Protein AF-A0A1Q8TPG3-F1 (afdb_monomer_lite)

Sequence (183 aa):
MTVWAWNSP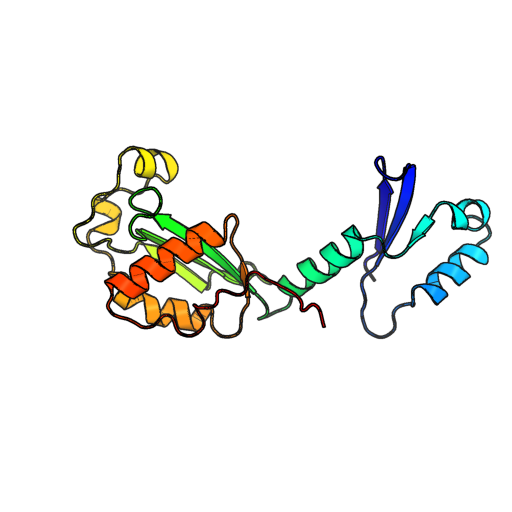YSGCWELDWERVEDLPTEATVRQELADDPEARSYASEITLCPAWGEITREARTLLKPGRAVILDTETTDLYGRTIEIAVIDAATGKKLMDTLVSPGDAEISDRARWVHGITDEMVADKRPFEKILPRLRKVTKGRIVCAYNAEFDRTVVLGDIARAGKKPMHLEPWSPGAAGTA

Foldseek 3Di:
DDKDWDCDPVVNAIEIEDADDPPDDDPVRVLVVLCPDPVRNVRSVRYHYPDPVNVVVNLVVQLLPFPAAKEKDFQALDQLHATQWIWIARNNPRHTQDTFGAASDPRARDPVSCVVPVDHNVNRVPGHHPVVCVVSVCVRCPNYQYDYPPVVRVLSNNVVSCVVSVHDCPVSPPNPNSPPDDD

Radius of gyration: 22.64 Å; chains: 1; bounding box: 50×27×65 Å

Structure (mmCIF, N/CA/C/O backbone):
data_AF-A0A1Q8TPG3-F1
#
_entry.id   AF-A0A1Q8TPG3-F1
#
loop_
_atom_site.group_PDB
_atom_site.id
_atom_site.type_symbol
_atom_site.label_atom_id
_atom_site.label_alt_id
_atom_site.label_comp_id
_atom_site.label_asym_id
_atom_site.label_entity_id
_atom_site.label_seq_id
_atom_site.pdbx_PDB_ins_code
_atom_site.Cartn_x
_atom_site.Cartn_y
_atom_site.Cartn_z
_atom_site.occupancy
_atom_site.B_iso_or_equiv
_atom_site.auth_seq_id
_atom_site.auth_comp_id
_atom_site.auth_asym_id
_atom_site.auth_atom_id
_atom_site.pdbx_PDB_model_num
ATOM 1 N N . MET A 1 1 ? -16.986 -9.142 20.075 1.00 75.88 1 MET A N 1
ATOM 2 C CA . MET A 1 1 ? -16.791 -7.680 20.118 1.00 75.88 1 MET A CA 1
ATOM 3 C C . MET A 1 1 ? -15.361 -7.408 20.535 1.00 75.88 1 MET A C 1
ATOM 5 O O . MET A 1 1 ? -14.967 -7.870 21.598 1.00 75.88 1 MET A O 1
ATOM 9 N N . THR A 1 2 ? -14.582 -6.723 19.700 1.00 83.69 2 THR A N 1
ATOM 10 C CA . THR A 1 2 ? -13.262 -6.236 20.123 1.00 83.69 2 THR A CA 1
ATOM 11 C C . THR A 1 2 ? -13.443 -4.884 20.804 1.00 83.69 2 THR A C 1
ATOM 13 O O . THR A 1 2 ? -14.058 -3.993 20.218 1.00 83.69 2 THR A O 1
ATOM 16 N N . VAL A 1 3 ? -12.923 -4.747 22.022 1.00 88.94 3 VAL A N 1
ATOM 17 C CA . VAL A 1 3 ? -12.882 -3.487 22.776 1.00 88.94 3 VAL A CA 1
ATOM 18 C C . VAL A 1 3 ? -11.429 -3.042 22.862 1.00 88.94 3 VAL A C 1
ATOM 20 O O . VAL A 1 3 ? -10.528 -3.860 23.054 1.00 88.94 3 VAL A O 1
ATOM 23 N N . TRP A 1 4 ? -11.203 -1.750 22.695 1.00 88.44 4 TRP A N 1
ATOM 24 C CA . TRP A 1 4 ? -9.907 -1.106 22.815 1.00 88.44 4 TRP A CA 1
ATOM 25 C C . TRP A 1 4 ? -10.017 -0.099 23.944 1.00 88.44 4 TRP A C 1
ATOM 27 O O . TRP A 1 4 ? -10.840 0.810 23.887 1.00 88.44 4 TRP A O 1
ATOM 37 N N . ALA A 1 5 ? -9.206 -0.283 24.974 1.00 91.31 5 ALA A N 1
ATOM 38 C CA . ALA A 1 5 ? -9.145 0.624 26.101 1.00 91.31 5 ALA A CA 1
ATOM 39 C C . ALA A 1 5 ? -7.686 0.881 26.444 1.00 91.31 5 ALA A C 1
ATOM 41 O O . ALA A 1 5 ? -6.865 -0.040 26.411 1.00 91.31 5 ALA A O 1
ATOM 42 N N . TRP A 1 6 ? -7.366 2.123 26.774 1.00 90.62 6 TRP A N 1
ATOM 43 C CA . TRP A 1 6 ? -6.043 2.477 27.261 1.00 90.62 6 TRP A CA 1
ATOM 44 C C . TRP A 1 6 ? -6.111 3.714 28.153 1.00 90.62 6 TRP A C 1
ATOM 46 O O . TRP A 1 6 ? -7.006 4.548 28.015 1.00 90.62 6 TRP A O 1
ATOM 56 N N . ASN A 1 7 ? -5.172 3.816 29.090 1.00 91.88 7 ASN A N 1
ATOM 57 C CA . ASN A 1 7 ? -4.979 5.030 29.868 1.00 91.88 7 ASN A CA 1
ATOM 58 C C . ASN A 1 7 ? -4.062 5.961 29.070 1.00 91.88 7 ASN A C 1
ATOM 60 O O . ASN A 1 7 ? -2.898 5.635 28.823 1.00 91.88 7 ASN A O 1
ATOM 64 N N . SER A 1 8 ? -4.619 7.076 28.607 1.00 89.25 8 SER A N 1
ATOM 65 C CA . SER A 1 8 ? -3.946 7.984 27.687 1.00 89.25 8 SER A CA 1
ATOM 66 C C . SER A 1 8 ? -3.058 8.960 28.463 1.00 89.25 8 SER A C 1
ATOM 68 O O . SER A 1 8 ? -3.571 9.755 29.255 1.00 89.25 8 SER A O 1
ATOM 70 N N . PRO A 1 9 ? -1.733 8.986 28.220 1.00 88.44 9 PRO A N 1
ATOM 71 C CA . PRO A 1 9 ? -0.852 9.984 28.819 1.00 88.44 9 PRO A CA 1
ATOM 72 C C . PRO A 1 9 ? -1.082 11.387 28.233 1.00 88.44 9 PRO A C 1
ATOM 74 O O . PRO A 1 9 ? -0.537 12.356 28.754 1.00 88.44 9 PRO A O 1
ATOM 77 N N . TYR A 1 10 ? -1.857 11.504 27.145 1.00 86.31 10 TYR A N 1
ATOM 78 C CA . TYR A 1 10 ? -2.146 12.772 26.474 1.00 86.31 10 TYR A CA 1
ATOM 79 C C . TYR A 1 10 ? -3.380 13.466 27.049 1.00 86.31 10 TYR A C 1
ATOM 81 O O . TYR A 1 10 ? -3.343 14.672 27.281 1.00 86.31 10 TYR A O 1
ATOM 89 N N . SER A 1 11 ? -4.466 12.720 27.274 1.00 84.44 11 SER A N 1
ATOM 90 C CA . SER A 1 11 ? -5.695 13.263 27.869 1.00 84.44 11 SER A CA 1
ATOM 91 C C . SER A 1 11 ? -5.727 13.135 29.393 1.00 84.44 11 SER A C 1
ATOM 93 O O . SER A 1 11 ? -6.489 13.846 30.040 1.00 84.44 11 SER A O 1
ATOM 95 N N . GLY A 1 12 ? -4.899 12.259 29.975 1.00 86.94 12 GLY A N 1
ATOM 96 C CA . GLY A 1 12 ? -4.910 11.959 31.409 1.00 86.94 12 GLY A CA 1
ATOM 97 C C . GLY A 1 12 ? -6.103 11.102 31.845 1.00 86.94 12 GLY A C 1
ATOM 98 O O . GLY A 1 12 ? -6.312 10.915 33.041 1.00 86.94 12 GLY A O 1
ATOM 99 N N . CYS A 1 13 ? -6.877 10.581 30.890 1.00 89.12 13 CYS A N 1
ATOM 100 C CA . CYS A 1 13 ? -8.107 9.834 31.119 1.00 89.12 13 CYS A CA 1
ATOM 101 C C . CYS A 1 13 ? -8.020 8.425 30.525 1.00 89.12 13 CYS A C 1
ATOM 103 O O . CYS A 1 13 ? -7.165 8.116 29.686 1.00 89.12 13 CYS A O 1
ATOM 105 N N . TRP A 1 14 ? -8.939 7.558 30.944 1.00 93.19 14 TRP A N 1
ATOM 106 C CA . TRP A 1 14 ? -9.185 6.319 30.218 1.00 93.19 14 TRP A CA 1
ATOM 107 C C . TRP A 1 14 ? -9.911 6.642 28.918 1.00 93.19 14 TRP A C 1
ATOM 109 O O . TRP A 1 14 ? -10.861 7.418 28.898 1.00 93.19 14 TRP A O 1
ATOM 119 N N . GLU A 1 15 ? -9.472 6.045 27.824 1.00 94.81 15 GLU A N 1
ATOM 120 C CA . GLU A 1 15 ? -10.092 6.185 26.513 1.00 94.81 15 GLU A CA 1
ATOM 121 C C . GLU A 1 15 ? -10.534 4.808 26.040 1.00 94.81 15 GLU A C 1
ATOM 123 O O . GLU A 1 15 ? -9.746 3.858 26.070 1.00 94.81 15 GLU A O 1
ATOM 128 N N . LEU A 1 16 ? -11.792 4.699 25.618 1.00 93.88 16 LEU A N 1
ATOM 129 C CA . LEU A 1 16 ? -12.423 3.435 25.273 1.00 93.88 16 LEU A CA 1
ATOM 130 C C . LEU A 1 16 ? -13.193 3.544 23.958 1.00 93.88 16 LEU A C 1
ATOM 132 O O . LEU A 1 16 ? -14.010 4.442 23.746 1.00 93.88 16 LEU A O 1
ATOM 136 N N . ASP A 1 17 ? -12.965 2.574 23.082 1.00 93.31 17 ASP A N 1
ATOM 137 C CA . ASP A 1 17 ? -13.754 2.372 21.877 1.00 93.31 17 ASP A CA 1
ATOM 138 C C . ASP A 1 17 ? -13.928 0.877 21.584 1.00 93.31 17 ASP A C 1
ATOM 140 O O . ASP A 1 17 ? -13.297 0.014 22.191 1.00 93.31 17 ASP A O 1
ATOM 144 N N . TRP A 1 18 ? -14.816 0.550 20.659 1.00 91.06 18 TRP A N 1
ATOM 145 C CA . TRP A 1 18 ? -15.148 -0.816 20.284 1.00 91.06 18 TRP A CA 1
ATOM 146 C C . TRP A 1 18 ? -15.477 -0.915 18.801 1.00 91.06 18 TRP A C 1
ATOM 148 O O . TRP A 1 18 ? -15.660 0.065 18.074 1.00 91.06 18 TRP A O 1
ATOM 158 N N . GLU A 1 19 ? -15.535 -2.140 18.315 1.00 86.56 19 GLU A N 1
ATOM 159 C CA . GLU A 1 19 ? -15.988 -2.408 16.963 1.00 86.56 19 GLU A CA 1
ATOM 160 C C . GLU A 1 19 ? -17.471 -2.027 16.795 1.00 86.56 19 GLU A C 1
ATOM 162 O O . GLU A 1 19 ? -18.277 -2.264 17.687 1.00 86.56 19 GLU A O 1
ATOM 167 N N . ARG A 1 20 ? -17.854 -1.438 15.655 1.00 81.00 20 ARG A N 1
ATOM 168 C CA . ARG A 1 20 ? -19.266 -1.200 15.306 1.00 81.00 20 ARG A CA 1
ATOM 169 C C . ARG A 1 20 ? -19.697 -2.276 14.310 1.00 81.00 20 ARG A C 1
ATOM 171 O O . ARG A 1 20 ? -19.491 -2.120 13.107 1.00 81.00 20 ARG A O 1
ATOM 178 N N . VAL A 1 21 ? -20.229 -3.385 14.814 1.00 78.56 21 VAL A N 1
ATOM 179 C CA . VAL A 1 21 ? -20.979 -4.360 14.006 1.00 78.56 21 VAL A CA 1
ATOM 180 C C . VAL A 1 21 ? -22.447 -4.329 14.413 1.00 78.56 21 VAL A C 1
ATOM 182 O O . VAL A 1 21 ? -22.789 -3.762 15.450 1.00 78.56 21 VAL A O 1
ATOM 185 N N . GLU A 1 22 ? -23.304 -4.872 13.551 1.00 73.88 22 GLU A N 1
ATOM 186 C CA . GLU A 1 22 ? -24.733 -5.037 13.826 1.00 73.88 22 GLU A CA 1
ATOM 187 C C . GLU A 1 22 ? -24.923 -5.704 15.204 1.00 73.88 22 GLU A C 1
ATOM 189 O O . GLU A 1 22 ? -24.121 -6.556 15.593 1.00 73.88 22 GLU A O 1
ATOM 194 N N . ASP A 1 23 ? -25.915 -5.240 15.967 1.00 77.62 23 ASP A N 1
ATOM 195 C CA . ASP A 1 23 ? -26.240 -5.687 17.334 1.00 77.62 23 ASP A CA 1
ATOM 196 C C . ASP A 1 23 ? -25.236 -5.345 18.461 1.00 77.62 23 ASP A C 1
ATOM 198 O O . ASP A 1 23 ? -25.372 -5.847 19.578 1.00 77.62 23 ASP A O 1
ATOM 202 N N . LEU A 1 24 ? -24.251 -4.464 18.229 1.00 81.38 24 LEU A N 1
ATOM 203 C CA . LEU A 1 24 ? -23.374 -3.953 19.298 1.00 81.38 24 LEU A CA 1
ATOM 204 C C . LEU A 1 24 ? -23.886 -2.664 19.960 1.00 81.38 24 LEU A C 1
ATOM 206 O O . LEU A 1 24 ? -24.585 -1.873 19.321 1.00 81.38 24 LEU A O 1
ATOM 210 N N . PRO A 1 25 ? -23.521 -2.425 21.240 1.00 86.06 25 PRO A N 1
ATOM 211 C CA . PRO A 1 25 ? -24.032 -1.299 22.008 1.00 86.06 25 PRO A CA 1
ATOM 212 C C . PRO A 1 25 ? -23.651 0.042 21.377 1.00 86.06 25 PRO A C 1
ATOM 214 O O . PRO A 1 25 ? -22.549 0.238 20.852 1.00 86.06 25 PRO A O 1
ATOM 217 N N . THR A 1 26 ? -24.590 0.983 21.445 1.00 90.88 26 THR A N 1
ATOM 218 C CA . THR A 1 26 ? -24.346 2.381 21.077 1.00 90.88 26 THR A CA 1
ATOM 219 C C . THR A 1 26 ? -23.498 3.067 22.145 1.00 90.88 26 THR A C 1
ATOM 221 O O . THR A 1 26 ? -23.383 2.569 23.263 1.00 90.88 26 THR A O 1
ATOM 224 N N . GLU A 1 27 ? -22.945 4.245 21.848 1.00 92.44 27 GLU A N 1
ATOM 225 C CA . GLU A 1 27 ? -22.255 5.031 22.879 1.00 92.44 27 GLU A CA 1
ATOM 226 C C . GLU A 1 27 ? -23.159 5.326 24.079 1.00 92.44 27 GLU A C 1
ATOM 228 O O . GLU A 1 27 ? -22.724 5.206 25.220 1.00 92.44 27 GLU A O 1
ATOM 233 N N . ALA A 1 28 ? -24.430 5.650 23.831 1.00 92.56 28 ALA A N 1
ATOM 234 C CA . ALA A 1 28 ? -25.403 5.885 24.891 1.00 92.56 28 ALA A CA 1
ATOM 235 C C . ALA A 1 28 ? -25.620 4.631 25.752 1.00 92.56 28 ALA A C 1
ATOM 237 O O . ALA A 1 28 ? -25.694 4.735 26.973 1.00 92.56 28 ALA A O 1
ATOM 238 N N . THR A 1 29 ? -25.664 3.453 25.123 1.00 93.25 29 THR A N 1
ATOM 239 C CA . THR A 1 29 ? -25.778 2.167 25.822 1.00 93.25 29 THR A CA 1
ATOM 240 C C . THR A 1 29 ? -24.562 1.915 26.709 1.00 93.25 29 THR A C 1
ATOM 242 O O . THR A 1 29 ? -24.731 1.697 27.902 1.00 93.25 29 THR A O 1
ATOM 245 N N . VAL A 1 30 ? -23.343 2.034 26.168 1.00 94.00 30 VAL A N 1
ATOM 246 C CA . VAL A 1 30 ? -22.103 1.833 26.945 1.00 94.00 30 VAL A CA 1
ATOM 247 C C . VAL A 1 30 ? -21.999 2.842 28.089 1.00 94.00 30 VAL A C 1
ATOM 249 O O . VAL A 1 30 ? -21.610 2.492 29.200 1.00 94.00 30 VAL A O 1
ATOM 252 N N . ARG A 1 31 ? -22.387 4.099 27.852 1.00 94.94 31 ARG A N 1
ATOM 253 C CA . ARG A 1 31 ? -22.400 5.139 28.887 1.00 94.94 31 ARG A CA 1
ATOM 254 C C . ARG A 1 31 ? -23.358 4.799 30.028 1.00 94.94 31 ARG A C 1
ATOM 256 O O . ARG A 1 31 ? -23.013 5.034 31.182 1.00 94.94 31 ARG A O 1
ATOM 263 N N . GLN A 1 32 ? -24.534 4.261 29.710 1.00 94.81 32 GLN A N 1
ATOM 264 C CA . GLN A 1 32 ? -25.504 3.822 30.711 1.00 94.81 32 GLN A CA 1
ATOM 265 C C . GLN A 1 32 ? -24.977 2.617 31.500 1.00 94.81 32 GLN A C 1
ATOM 267 O O . GLN A 1 32 ? -25.004 2.639 32.725 1.00 94.81 32 GLN A O 1
ATOM 272 N N . GLU A 1 33 ? -24.415 1.618 30.816 1.00 94.62 33 GLU A N 1
ATOM 273 C CA . GLU A 1 33 ? -23.821 0.440 31.461 1.00 94.62 33 GLU A CA 1
ATOM 274 C C . GLU A 1 33 ? -22.690 0.822 32.429 1.00 94.62 33 GLU A C 1
ATOM 276 O O . GLU A 1 33 ? -22.664 0.337 33.557 1.00 94.62 33 GLU A O 1
ATOM 281 N N . LEU A 1 34 ? -21.810 1.758 32.050 1.00 94.81 34 LEU A N 1
ATOM 282 C CA . LEU A 1 34 ? -20.764 2.274 32.943 1.00 94.81 34 LEU A CA 1
ATOM 283 C C . LEU A 1 34 ? -21.328 2.992 34.178 1.00 94.81 34 LEU A C 1
ATOM 285 O O . LEU A 1 34 ? -20.704 2.963 35.236 1.00 94.81 34 LEU A O 1
ATOM 289 N N . ALA A 1 35 ? -22.477 3.660 34.057 1.00 94.19 35 ALA A N 1
ATOM 290 C CA . ALA A 1 35 ? -23.112 4.360 35.172 1.00 94.19 35 ALA A CA 1
ATOM 291 C C . ALA A 1 35 ? -23.826 3.406 36.148 1.00 94.19 35 ALA A C 1
ATOM 293 O O . ALA A 1 35 ? -23.907 3.708 37.348 1.00 94.19 35 ALA A O 1
ATOM 294 N N . ASP A 1 36 ? -24.328 2.283 35.631 1.00 96.12 36 ASP A N 1
ATOM 295 C CA . ASP A 1 36 ? -25.045 1.253 36.388 1.00 96.12 36 ASP A CA 1
ATOM 296 C C . ASP A 1 36 ? -24.100 0.226 37.038 1.00 96.12 36 ASP A C 1
ATOM 298 O O . ASP A 1 36 ? -24.480 -0.427 38.013 1.00 96.12 36 ASP A O 1
ATOM 302 N N . ASP A 1 37 ? -22.863 0.108 36.547 1.00 96.00 37 ASP A N 1
ATOM 303 C CA . ASP A 1 37 ? -21.866 -0.822 37.073 1.00 96.00 37 ASP A CA 1
ATOM 304 C C . ASP A 1 37 ? -21.305 -0.374 38.447 1.00 96.00 37 ASP A C 1
ATOM 306 O O . ASP A 1 37 ? -20.783 0.740 38.580 1.00 96.00 37 ASP A O 1
ATOM 310 N N . PRO A 1 38 ? -21.373 -1.215 39.500 1.00 95.56 38 PRO A N 1
ATOM 311 C CA . PRO A 1 38 ? -20.918 -0.849 40.842 1.00 95.56 38 PRO A CA 1
ATOM 312 C C . PRO A 1 38 ? -19.431 -0.490 40.954 1.00 95.56 38 PRO A C 1
ATOM 314 O O . PRO A 1 38 ? -19.077 0.294 41.836 1.00 95.56 38 PRO A O 1
ATOM 317 N N . GLU A 1 39 ? -18.575 -1.058 40.102 1.00 93.75 39 GLU A N 1
ATOM 318 C CA . GLU A 1 39 ? -17.122 -0.867 40.138 1.00 93.75 39 GLU A CA 1
ATOM 319 C C . GLU A 1 39 ? -16.685 0.279 39.217 1.00 93.75 39 GLU A C 1
ATOM 321 O O . GLU A 1 39 ? -15.820 1.078 39.581 1.00 93.75 39 GLU A O 1
ATOM 326 N N . ALA A 1 40 ? -17.307 0.405 38.043 1.00 91.31 40 ALA A N 1
ATOM 327 C CA . ALA A 1 40 ? -16.941 1.404 37.046 1.00 91.31 40 ALA A CA 1
ATOM 328 C C . ALA A 1 40 ? -17.607 2.769 37.276 1.00 91.31 40 ALA A C 1
ATOM 330 O O . ALA A 1 40 ? -17.043 3.786 36.861 1.00 91.31 40 ALA A O 1
ATOM 331 N N . ARG A 1 41 ? -18.761 2.842 37.964 1.00 94.62 41 ARG A N 1
ATOM 332 C CA . ARG A 1 41 ? -19.543 4.092 38.059 1.00 94.62 41 ARG A CA 1
ATOM 333 C C . ARG A 1 41 ? -18.782 5.280 38.630 1.00 94.62 41 ARG A C 1
ATOM 335 O O . ARG A 1 41 ? -19.030 6.407 38.211 1.00 94.62 41 ARG A O 1
ATOM 342 N N . SER A 1 42 ? -17.870 5.054 39.580 1.00 94.12 42 SER A N 1
ATOM 343 C CA . SER A 1 42 ? -17.063 6.130 40.173 1.00 94.12 42 SER A CA 1
ATOM 344 C C . SER A 1 42 ? -16.062 6.720 39.186 1.00 94.12 42 SER A C 1
ATOM 346 O O . SER A 1 42 ? -15.663 7.866 39.352 1.00 94.12 42 SER A O 1
ATOM 348 N N . TYR A 1 43 ? -15.697 5.956 38.157 1.00 90.69 43 TYR A N 1
ATOM 349 C CA . TYR A 1 43 ? -14.741 6.333 37.120 1.00 90.69 43 TYR A CA 1
ATOM 350 C C . TYR A 1 43 ? -15.422 6.683 35.792 1.00 90.69 43 TYR A C 1
ATOM 352 O O . TYR A 1 43 ? -14.746 7.091 34.854 1.00 90.69 43 TYR A O 1
ATOM 360 N N . ALA A 1 44 ? -16.748 6.554 35.679 1.00 91.19 44 ALA A N 1
ATOM 361 C CA . ALA A 1 44 ? -17.465 6.740 34.417 1.00 91.19 44 ALA A CA 1
ATOM 362 C C . ALA A 1 44 ? -17.240 8.131 33.792 1.00 91.19 44 ALA A C 1
ATOM 364 O O . ALA A 1 44 ? -17.178 8.254 32.571 1.00 91.19 44 ALA A O 1
ATOM 365 N N . SER A 1 45 ? -17.065 9.177 34.610 1.00 87.94 45 SER A N 1
ATOM 366 C CA . SER A 1 45 ? -16.719 10.527 34.136 1.00 87.94 45 SER A CA 1
ATOM 367 C C . SER A 1 45 ? -15.266 10.678 33.676 1.00 87.94 45 SER A C 1
ATOM 369 O O . SER A 1 45 ? -14.955 11.631 32.969 1.00 87.94 45 SER A O 1
ATOM 371 N N . GLU A 1 46 ? -14.382 9.766 34.077 1.00 89.62 46 GLU A N 1
ATOM 372 C CA . GLU A 1 46 ? -12.964 9.723 33.693 1.00 89.62 46 GLU A CA 1
ATOM 373 C C . GLU A 1 46 ? -12.723 8.852 32.446 1.00 89.62 46 GLU A C 1
ATOM 375 O O . GLU A 1 46 ? -11.589 8.755 31.970 1.00 89.62 46 GLU A O 1
ATOM 380 N N . ILE A 1 47 ? -13.773 8.215 31.909 1.00 93.56 47 ILE A N 1
ATOM 381 C CA . ILE A 1 47 ? -13.717 7.388 30.701 1.00 93.56 47 ILE A CA 1
ATOM 382 C C . ILE A 1 47 ? -14.266 8.183 29.512 1.00 93.56 47 ILE A C 1
ATOM 384 O O . ILE A 1 47 ? -15.457 8.485 29.413 1.00 93.56 47 ILE A O 1
ATOM 388 N N . THR A 1 48 ? -13.391 8.476 28.558 1.00 94.25 48 THR A N 1
ATOM 389 C CA . THR A 1 48 ? -13.752 9.041 27.258 1.00 94.25 48 THR A CA 1
ATOM 390 C C . THR A 1 48 ? -14.162 7.918 26.311 1.00 94.25 48 THR A C 1
ATOM 392 O O . THR A 1 48 ? -13.344 7.075 25.945 1.00 94.25 48 THR A O 1
ATOM 395 N N . LEU A 1 49 ? -15.427 7.916 25.893 1.00 94.25 49 LEU A N 1
ATOM 396 C CA . LEU A 1 49 ? -15.946 6.997 24.880 1.00 94.25 49 LEU A CA 1
ATOM 397 C C . LEU A 1 49 ? -15.748 7.571 23.474 1.00 94.25 49 LEU A C 1
ATOM 399 O O . LEU A 1 49 ? -15.810 8.785 23.290 1.00 94.25 49 LEU A O 1
ATOM 403 N N . CYS A 1 50 ? -15.565 6.694 22.486 1.00 91.75 50 CYS A N 1
ATOM 404 C CA . CYS A 1 50 ? -15.488 7.057 21.064 1.00 91.75 50 CYS A CA 1
ATOM 405 C C . CYS A 1 50 ? -14.435 8.142 20.718 1.00 91.75 50 CYS A C 1
ATOM 407 O O . CYS A 1 50 ? -14.745 9.066 19.963 1.00 91.75 50 CYS A O 1
ATOM 409 N N . PRO A 1 51 ? -13.201 8.079 21.250 1.00 92.00 51 PRO A N 1
ATOM 410 C CA . PRO A 1 51 ? -12.164 9.074 20.973 1.00 92.00 51 PRO A CA 1
ATOM 411 C C . PRO A 1 51 ? -11.760 9.096 19.489 1.00 92.00 51 PRO A C 1
ATOM 413 O O . PRO A 1 51 ? -11.960 8.129 18.752 1.00 92.00 51 PRO A O 1
ATOM 416 N N . ALA A 1 52 ? -11.092 10.172 19.059 1.00 88.94 52 ALA A N 1
ATOM 417 C CA . ALA A 1 52 ? -10.662 10.352 17.667 1.00 88.94 52 ALA A CA 1
ATOM 418 C C . ALA A 1 52 ? -9.793 9.192 17.133 1.00 88.94 52 ALA A C 1
ATOM 420 O O . ALA A 1 52 ? -9.959 8.760 15.993 1.00 88.94 52 ALA A O 1
ATOM 421 N N . TRP A 1 53 ? -8.901 8.616 17.954 1.00 88.88 53 TRP A N 1
ATOM 422 C CA . TRP A 1 53 ? -8.116 7.445 17.531 1.00 88.88 53 TRP A CA 1
ATOM 423 C C . TRP A 1 53 ? -8.987 6.212 17.283 1.00 88.88 53 TRP A C 1
ATOM 425 O O . TRP A 1 53 ? -8.622 5.352 16.480 1.00 88.88 53 TRP A O 1
ATOM 435 N N . GLY A 1 54 ? -10.131 6.109 17.956 1.00 89.94 54 GLY A N 1
ATOM 436 C CA . GLY A 1 54 ? -11.069 5.012 17.791 1.00 89.94 54 GLY A CA 1
ATOM 437 C C . GLY A 1 54 ? -11.794 5.084 16.449 1.00 89.94 54 GLY A C 1
ATOM 438 O O . GLY A 1 54 ? -11.942 4.063 15.775 1.00 89.94 54 GLY A O 1
ATOM 439 N N . GLU A 1 55 ? -12.132 6.290 15.985 1.00 86.19 55 GLU A N 1
ATOM 440 C CA . GLU A 1 55 ? -12.613 6.528 14.618 1.00 86.19 55 GLU A CA 1
ATOM 441 C C . GLU A 1 55 ? -11.584 6.114 13.568 1.00 86.19 55 GLU A C 1
ATOM 443 O O . GLU A 1 55 ? -11.876 5.248 12.740 1.00 86.19 55 GLU A O 1
ATOM 448 N N . ILE A 1 56 ? -10.350 6.606 13.693 1.00 88.56 56 ILE A N 1
ATOM 449 C CA . ILE A 1 56 ? -9.234 6.241 12.807 1.00 88.56 56 ILE A CA 1
ATOM 450 C C . ILE A 1 56 ? -9.015 4.722 12.802 1.00 88.56 56 ILE A C 1
ATOM 452 O O . ILE A 1 56 ? -8.807 4.102 11.760 1.00 88.56 56 ILE A O 1
ATOM 456 N N . THR A 1 57 ? -9.105 4.090 13.971 1.00 88.50 57 THR A N 1
ATOM 457 C CA . THR A 1 57 ? -8.955 2.641 14.125 1.00 88.50 57 THR A CA 1
ATOM 458 C C . THR A 1 57 ? -10.049 1.873 13.385 1.00 88.50 57 THR A C 1
ATOM 460 O O . THR A 1 57 ? -9.765 0.851 12.748 1.00 88.50 57 THR A O 1
ATOM 463 N N . ARG A 1 58 ? -11.302 2.338 13.446 1.00 87.56 58 ARG A N 1
ATOM 464 C CA . ARG A 1 58 ? -12.407 1.735 12.692 1.00 87.56 58 ARG A CA 1
ATOM 465 C C . ARG A 1 58 ? -12.197 1.902 11.195 1.00 87.56 58 ARG A C 1
ATOM 467 O O . ARG A 1 58 ? -12.322 0.915 10.470 1.00 87.56 58 ARG A O 1
ATOM 474 N N . GLU A 1 59 ? -11.841 3.097 10.737 1.00 87.00 59 GLU A N 1
ATOM 475 C CA . GLU A 1 59 ? -11.560 3.360 9.324 1.00 87.00 59 GLU A CA 1
ATOM 476 C C . GLU A 1 59 ? -10.422 2.480 8.803 1.00 87.00 59 GLU A C 1
ATOM 478 O O . GLU A 1 59 ? -10.604 1.765 7.814 1.00 87.00 59 GLU A O 1
ATOM 483 N N . ALA A 1 60 ? -9.297 2.422 9.518 1.00 89.44 60 ALA A N 1
ATOM 484 C CA . ALA A 1 60 ? -8.165 1.569 9.171 1.00 89.44 60 ALA A CA 1
ATOM 485 C C . ALA A 1 60 ? -8.573 0.089 9.081 1.00 89.44 60 ALA A C 1
ATOM 487 O O . ALA A 1 60 ? -8.222 -0.605 8.125 1.00 89.44 60 ALA A O 1
ATOM 488 N N . ARG A 1 61 ? -9.401 -0.396 10.015 1.00 89.25 61 ARG A N 1
ATOM 489 C CA . ARG A 1 61 ? -9.947 -1.762 9.961 1.00 89.25 61 ARG A CA 1
ATOM 490 C C . ARG A 1 61 ? -10.828 -2.010 8.739 1.00 89.25 61 ARG A C 1
ATOM 492 O O . ARG A 1 61 ? -10.872 -3.139 8.253 1.00 89.25 61 ARG A O 1
ATOM 499 N N . THR A 1 62 ? -11.506 -0.996 8.195 1.00 90.44 62 THR A N 1
ATOM 500 C CA . THR A 1 62 ? -12.289 -1.177 6.959 1.00 90.44 62 THR A CA 1
ATOM 501 C C . THR A 1 62 ? -11.414 -1.486 5.746 1.00 90.44 62 THR A C 1
ATOM 503 O O . THR A 1 62 ? -11.889 -2.173 4.840 1.00 90.44 62 THR A O 1
ATOM 506 N N . LEU A 1 63 ? -10.148 -1.050 5.736 1.00 92.75 63 LEU A N 1
ATOM 507 C CA . LEU A 1 63 ? -9.188 -1.373 4.674 1.00 92.75 63 LEU A CA 1
ATOM 508 C C . LEU A 1 63 ? -8.832 -2.867 4.668 1.00 92.75 63 LEU A C 1
ATOM 510 O O . LEU A 1 63 ? -8.578 -3.434 3.608 1.00 92.75 63 LEU A O 1
ATOM 514 N N . LEU A 1 64 ? -8.895 -3.516 5.834 1.00 93.25 64 LEU A N 1
ATOM 515 C CA . LEU A 1 64 ? -8.619 -4.944 6.014 1.00 93.25 64 LEU A CA 1
ATOM 516 C C . LEU A 1 64 ? -9.827 -5.845 5.715 1.00 93.25 64 LEU A C 1
ATOM 518 O O . LEU A 1 64 ? -9.734 -7.063 5.841 1.00 93.25 64 LEU A O 1
ATOM 522 N N . LYS A 1 65 ? -10.978 -5.290 5.317 1.00 93.50 65 LYS A N 1
ATOM 523 C CA . LYS A 1 65 ? -12.112 -6.112 4.873 1.00 93.50 65 LYS A CA 1
ATOM 524 C C . LYS A 1 65 ? -11.833 -6.683 3.470 1.00 93.50 65 LYS A C 1
ATOM 526 O O . LYS A 1 65 ? -11.259 -5.982 2.629 1.00 93.50 65 LYS A O 1
ATOM 531 N N . PRO A 1 66 ? -12.274 -7.921 3.167 1.00 95.62 66 PRO A N 1
ATOM 532 C CA . PRO A 1 66 ? -12.021 -8.557 1.876 1.00 95.62 66 PRO A CA 1
ATOM 533 C C . PRO A 1 66 ? -12.397 -7.671 0.683 1.00 95.62 66 PRO A C 1
ATOM 535 O O . PRO A 1 66 ? -13.508 -7.147 0.601 1.00 95.62 66 PRO A O 1
ATOM 538 N N . GLY A 1 67 ? -11.458 -7.504 -0.250 1.00 93.88 67 GLY A N 1
ATOM 539 C CA . GLY A 1 67 ? -11.674 -6.743 -1.480 1.00 93.88 67 GLY A CA 1
ATOM 540 C C . GLY A 1 67 ? -11.744 -5.221 -1.320 1.00 93.88 67 GLY A C 1
ATOM 541 O O . GLY A 1 67 ? -12.037 -4.552 -2.308 1.00 93.88 67 GLY A O 1
ATOM 542 N N . ARG A 1 68 ? -11.476 -4.657 -0.133 1.00 95.38 68 ARG A N 1
ATOM 543 C CA . ARG A 1 68 ? -11.531 -3.200 0.082 1.00 95.38 68 ARG A CA 1
ATOM 544 C C . ARG A 1 68 ? -10.263 -2.472 -0.324 1.00 95.38 68 ARG A C 1
ATOM 546 O O . ARG A 1 68 ? -10.364 -1.433 -0.974 1.00 95.38 68 ARG A O 1
ATOM 553 N N . ALA A 1 69 ? -9.100 -3.006 0.027 1.00 96.94 69 ALA A N 1
ATOM 554 C CA . ALA A 1 69 ? -7.826 -2.359 -0.247 1.00 96.94 69 ALA A CA 1
ATOM 555 C C . ALA A 1 69 ? -6.751 -3.340 -0.727 1.00 96.94 69 ALA A C 1
ATOM 557 O O . ALA A 1 69 ? -6.849 -4.558 -0.553 1.00 96.94 69 ALA A O 1
ATOM 558 N N . VAL A 1 70 ? -5.720 -2.778 -1.345 1.00 97.94 70 VAL A N 1
ATOM 559 C CA . VAL A 1 70 ? -4.441 -3.430 -1.634 1.00 97.94 70 VAL A CA 1
ATOM 560 C C . VAL A 1 70 ? -3.317 -2.560 -1.111 1.00 97.94 70 VAL A C 1
ATOM 562 O O . VAL A 1 70 ? -3.456 -1.340 -1.073 1.00 97.94 70 VAL A O 1
ATOM 565 N N . ILE A 1 71 ? -2.206 -3.185 -0.745 1.00 97.88 71 ILE A N 1
ATOM 566 C CA . ILE A 1 71 ? -0.967 -2.474 -0.434 1.00 97.88 71 ILE A CA 1
ATOM 567 C C . ILE A 1 71 ? -0.068 -2.576 -1.663 1.00 97.88 71 ILE A C 1
ATOM 569 O O . ILE A 1 71 ? 0.082 -3.672 -2.208 1.00 97.88 71 ILE A O 1
ATOM 573 N N . LEU A 1 72 ? 0.452 -1.439 -2.116 1.00 98.19 72 LEU A N 1
ATOM 574 C CA . LEU A 1 72 ? 1.337 -1.299 -3.264 1.00 98.19 72 LEU A CA 1
ATOM 575 C C . LEU A 1 72 ? 2.667 -0.713 -2.808 1.00 98.19 72 LEU A C 1
ATOM 577 O O . LEU A 1 72 ? 2.688 0.159 -1.943 1.00 98.19 72 LEU A O 1
ATOM 581 N N . ASP A 1 73 ? 3.737 -1.194 -3.416 1.00 98.38 73 ASP A N 1
ATOM 582 C CA . ASP A 1 73 ? 5.091 -0.698 -3.214 1.00 98.38 73 ASP A CA 1
ATOM 583 C C . ASP A 1 73 ? 5.855 -0.740 -4.547 1.00 98.38 73 ASP A C 1
ATOM 585 O O . ASP A 1 73 ? 5.562 -1.592 -5.406 1.00 98.38 73 ASP A O 1
ATOM 589 N N . THR A 1 74 ? 6.777 0.204 -4.737 1.00 98.50 74 THR A N 1
ATOM 590 C CA . THR A 1 74 ? 7.620 0.313 -5.930 1.00 98.50 74 THR A CA 1
ATOM 591 C C . THR A 1 74 ? 9.087 0.491 -5.576 1.00 98.50 74 THR A C 1
ATOM 593 O O . THR A 1 74 ? 9.434 1.283 -4.707 1.00 98.50 74 THR A O 1
ATOM 596 N N . GLU A 1 75 ? 9.949 -0.153 -6.362 1.00 98.56 75 GLU A N 1
ATOM 597 C CA . GLU A 1 75 ? 11.367 0.197 -6.434 1.00 98.56 75 GLU A CA 1
ATOM 598 C C . GLU A 1 75 ? 11.651 0.882 -7.764 1.00 98.56 75 GLU A C 1
ATOM 600 O O . GLU A 1 75 ? 11.045 0.557 -8.795 1.00 98.56 75 GLU A O 1
ATOM 605 N N . THR A 1 76 ? 12.573 1.840 -7.759 1.00 98.69 76 THR A N 1
ATOM 606 C CA . THR A 1 76 ? 12.778 2.755 -8.890 1.00 98.69 76 THR A CA 1
ATOM 607 C C . THR A 1 76 ? 14.242 2.951 -9.241 1.00 98.69 76 THR A C 1
ATOM 609 O O . THR A 1 76 ? 15.093 2.933 -8.362 1.00 98.69 76 THR A O 1
ATOM 612 N N . THR A 1 77 ? 14.533 3.245 -10.512 1.00 98.62 77 THR A N 1
ATOM 613 C CA . THR A 1 77 ? 15.903 3.516 -10.990 1.00 98.62 77 THR A CA 1
ATOM 614 C C . THR A 1 77 ? 16.606 4.670 -10.261 1.00 98.62 77 THR A C 1
ATOM 616 O O . THR A 1 77 ? 17.827 4.695 -10.197 1.00 98.62 77 THR A O 1
ATOM 619 N N . ASP A 1 78 ? 15.855 5.648 -9.752 1.00 97.50 78 ASP A N 1
ATOM 620 C CA . ASP A 1 78 ? 16.329 6.766 -8.925 1.00 97.50 78 ASP A CA 1
ATOM 621 C C . ASP A 1 78 ? 15.127 7.389 -8.192 1.00 97.50 78 ASP A C 1
ATOM 623 O O . ASP A 1 78 ? 13.991 6.967 -8.419 1.00 97.50 78 ASP A O 1
ATOM 627 N N . LEU A 1 79 ? 15.323 8.418 -7.363 1.00 94.94 79 LEU A N 1
ATOM 628 C CA . LEU A 1 79 ? 14.215 9.154 -6.747 1.00 94.94 79 LEU A CA 1
ATOM 629 C C . LEU A 1 79 ? 13.276 9.731 -7.832 1.00 94.94 79 LEU A C 1
ATOM 631 O O . LEU A 1 79 ? 13.650 10.645 -8.563 1.00 94.94 79 LEU A O 1
ATOM 635 N N . TYR A 1 80 ? 12.049 9.202 -7.922 1.00 94.06 80 TYR A N 1
ATOM 636 C CA . TYR A 1 80 ? 11.070 9.482 -8.991 1.00 94.06 80 TYR A CA 1
ATOM 637 C C . TYR A 1 80 ? 11.486 9.013 -10.403 1.00 94.06 80 TYR A C 1
ATOM 639 O O . TYR A 1 80 ? 11.009 9.543 -11.412 1.00 94.06 80 TYR A O 1
ATOM 647 N N . GLY A 1 81 ? 12.363 8.007 -10.479 1.00 96.94 81 GLY A N 1
ATOM 648 C CA . GLY A 1 81 ? 12.797 7.351 -11.711 1.00 96.94 81 GLY A CA 1
ATOM 649 C C . GLY A 1 81 ? 11.725 6.459 -12.356 1.00 96.94 81 GLY A C 1
ATOM 650 O O . GLY A 1 81 ? 10.518 6.690 -12.234 1.00 96.94 81 GLY A O 1
ATOM 651 N N . ARG A 1 82 ? 12.162 5.439 -13.103 1.00 98.31 82 ARG A N 1
ATOM 652 C CA . ARG A 1 82 ? 11.264 4.421 -13.680 1.00 98.31 82 ARG A CA 1
ATOM 653 C C . ARG A 1 82 ? 11.099 3.265 -12.702 1.00 98.31 82 ARG A C 1
ATOM 655 O O . ARG A 1 82 ? 12.068 2.894 -12.043 1.00 98.31 82 ARG A O 1
ATOM 662 N N . THR A 1 83 ? 9.904 2.686 -12.637 1.00 98.62 83 THR A N 1
ATOM 663 C CA . THR A 1 83 ? 9.634 1.483 -11.840 1.00 98.62 83 THR A CA 1
ATOM 664 C C . THR A 1 83 ? 10.483 0.318 -12.348 1.00 98.62 83 THR A C 1
ATOM 666 O O . THR A 1 83 ? 10.424 -0.017 -13.534 1.00 98.62 83 THR A O 1
ATOM 669 N N . ILE A 1 84 ? 11.220 -0.321 -11.444 1.00 98.75 84 ILE A N 1
ATOM 670 C CA . ILE A 1 84 ? 12.009 -1.540 -11.684 1.00 98.75 84 ILE A CA 1
ATOM 671 C C . ILE A 1 84 ? 11.487 -2.746 -10.902 1.00 98.75 84 ILE A C 1
ATOM 673 O O . ILE A 1 84 ? 11.761 -3.883 -11.280 1.00 98.75 84 ILE A O 1
ATOM 677 N N . GLU A 1 85 ? 10.675 -2.519 -9.874 1.00 98.75 85 GLU A N 1
ATOM 678 C CA . GLU A 1 85 ? 9.891 -3.542 -9.188 1.00 98.75 85 GLU A CA 1
ATOM 679 C C . GLU A 1 85 ? 8.536 -2.966 -8.799 1.00 98.75 85 GLU A C 1
ATOM 681 O O . GLU A 1 85 ? 8.423 -1.788 -8.463 1.00 98.75 85 GLU A O 1
ATOM 686 N N . ILE A 1 86 ? 7.498 -3.798 -8.852 1.00 98.62 86 ILE A N 1
ATOM 687 C CA . ILE A 1 86 ? 6.196 -3.447 -8.297 1.00 98.62 86 ILE A CA 1
ATOM 688 C C . ILE A 1 86 ? 5.570 -4.644 -7.587 1.00 98.62 86 ILE A C 1
ATOM 690 O O . ILE A 1 86 ? 5.351 -5.712 -8.181 1.00 98.62 86 ILE A O 1
ATOM 694 N N . ALA A 1 87 ? 5.219 -4.432 -6.324 1.00 98.62 87 ALA A N 1
ATOM 695 C CA . ALA A 1 87 ? 4.533 -5.400 -5.489 1.00 98.62 87 ALA A CA 1
ATOM 696 C C . ALA A 1 87 ? 3.120 -4.908 -5.165 1.00 98.62 87 ALA A C 1
ATOM 698 O O . ALA A 1 87 ? 2.882 -3.732 -4.910 1.00 98.62 87 ALA A O 1
ATOM 699 N N . VAL A 1 88 ? 2.153 -5.825 -5.198 1.00 98.69 88 VAL A N 1
ATOM 700 C CA . VAL A 1 88 ? 0.773 -5.580 -4.777 1.00 98.69 88 VAL A CA 1
ATOM 701 C C . VAL A 1 88 ? 0.279 -6.775 -3.977 1.00 98.69 88 VAL A C 1
ATOM 703 O O . VAL A 1 88 ? 0.223 -7.899 -4.496 1.00 98.69 88 VAL A O 1
ATOM 706 N N . ILE A 1 89 ? -0.153 -6.531 -2.745 1.00 98.62 89 ILE A N 1
ATOM 707 C CA . ILE A 1 89 ? -0.770 -7.540 -1.87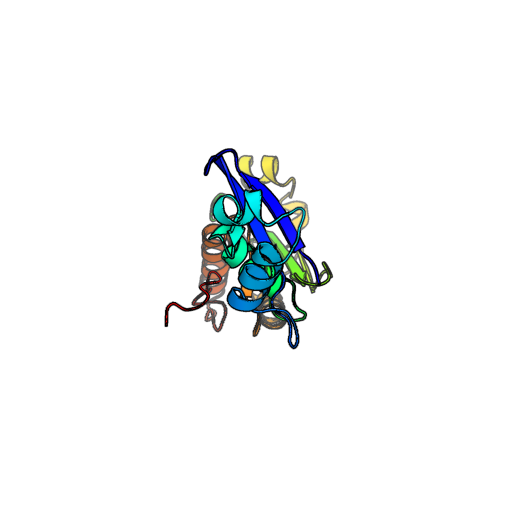9 1.00 98.62 89 ILE A CA 1
ATOM 708 C C . ILE A 1 89 ? -2.214 -7.168 -1.543 1.00 98.62 89 ILE A C 1
ATOM 710 O O . ILE A 1 89 ? -2.580 -5.996 -1.474 1.00 98.62 89 ILE A O 1
ATOM 714 N N . ASP A 1 90 ? -3.051 -8.178 -1.342 1.00 98.19 90 ASP A N 1
ATOM 715 C CA . ASP A 1 90 ? -4.391 -8.004 -0.789 1.00 98.19 90 ASP A CA 1
ATOM 716 C C . ASP A 1 90 ? -4.285 -7.593 0.686 1.00 98.19 90 ASP A C 1
ATOM 718 O O . ASP A 1 90 ? -3.665 -8.304 1.477 1.00 98.19 90 ASP A O 1
ATOM 722 N N . ALA A 1 91 ? -4.876 -6.454 1.059 1.00 97.25 91 ALA A N 1
ATOM 723 C CA . ALA A 1 91 ? -4.706 -5.896 2.403 1.00 97.25 91 ALA A CA 1
ATOM 724 C C . ALA A 1 91 ? -5.349 -6.764 3.498 1.00 97.25 91 ALA A C 1
ATOM 726 O O . ALA A 1 91 ? -4.860 -6.797 4.621 1.00 97.25 91 ALA A O 1
ATOM 727 N N . ALA A 1 92 ? -6.426 -7.486 3.175 1.00 96.94 92 ALA A N 1
ATOM 728 C CA . ALA A 1 92 ? -7.148 -8.316 4.136 1.00 96.94 92 ALA A CA 1
ATOM 729 C C . ALA A 1 92 ? -6.407 -9.622 4.455 1.00 96.94 92 ALA A C 1
ATOM 731 O O . ALA A 1 92 ? -6.422 -10.097 5.587 1.00 96.94 92 ALA A O 1
ATOM 732 N N . THR A 1 93 ? -5.793 -10.228 3.438 1.00 97.62 93 THR A N 1
ATOM 733 C CA . THR A 1 93 ? -5.236 -11.588 3.525 1.00 97.62 93 THR A CA 1
ATOM 734 C C . THR A 1 93 ? -3.713 -11.639 3.486 1.00 97.62 93 THR A C 1
ATOM 736 O O . THR A 1 93 ? -3.139 -12.698 3.729 1.00 97.62 93 THR A O 1
ATOM 739 N N . GLY A 1 94 ? -3.045 -10.546 3.107 1.00 96.94 94 GLY A N 1
ATOM 740 C CA . GLY A 1 94 ? -1.609 -10.528 2.817 1.00 96.94 94 GLY A CA 1
ATOM 741 C C . GLY A 1 94 ? -1.230 -11.306 1.551 1.00 96.94 94 GLY A C 1
ATOM 742 O O . GLY A 1 94 ? -0.049 -11.481 1.249 1.00 96.94 94 GLY A O 1
ATOM 743 N N . LYS A 1 95 ? -2.211 -11.803 0.783 1.00 98.19 95 LYS A N 1
ATOM 744 C CA . LYS A 1 95 ? -1.944 -12.602 -0.411 1.00 98.19 95 LYS A CA 1
ATOM 745 C C . LYS A 1 95 ? -1.293 -11.746 -1.490 1.00 98.19 95 LYS A C 1
ATOM 747 O O . LYS A 1 95 ? -1.830 -10.721 -1.902 1.00 98.19 95 LYS A O 1
ATOM 752 N N . LYS A 1 96 ? -0.202 -12.260 -2.050 1.00 98.38 96 LYS A N 1
ATOM 753 C CA . LYS A 1 96 ? 0.479 -11.666 -3.198 1.00 98.38 96 LYS A CA 1
ATOM 754 C C . LYS A 1 96 ? -0.398 -11.682 -4.456 1.00 98.38 96 LYS A C 1
ATOM 756 O O . LYS A 1 96 ? -0.753 -12.749 -4.962 1.00 98.38 96 LYS A O 1
ATOM 761 N N . LEU A 1 97 ? -0.747 -10.504 -4.970 1.00 98.56 97 LEU A N 1
ATOM 762 C CA . LEU A 1 97 ? -1.526 -10.328 -6.205 1.00 98.56 97 LEU A CA 1
ATOM 763 C C . LEU A 1 97 ? -0.619 -10.026 -7.403 1.00 98.56 97 LEU A C 1
ATOM 765 O O . LEU A 1 97 ? -0.898 -10.444 -8.537 1.00 98.56 97 LEU A O 1
ATOM 769 N N . MET A 1 98 ? 0.478 -9.320 -7.154 1.00 98.50 98 MET A N 1
ATOM 770 C CA . MET A 1 98 ? 1.516 -8.973 -8.114 1.00 98.50 98 MET A CA 1
ATOM 771 C C . MET A 1 98 ? 2.833 -8.782 -7.369 1.00 98.50 98 MET A C 1
ATOM 773 O O . MET A 1 98 ? 2.828 -8.308 -6.244 1.00 98.50 98 MET A O 1
ATOM 777 N N . ASP A 1 99 ? 3.920 -9.213 -7.985 1.00 98.50 99 ASP A N 1
ATOM 778 C CA . ASP A 1 99 ? 5.294 -9.079 -7.503 1.00 98.50 99 ASP A CA 1
ATOM 779 C C . ASP A 1 99 ? 6.153 -9.457 -8.699 1.00 98.50 99 ASP A C 1
ATOM 781 O O . ASP A 1 99 ? 6.061 -10.580 -9.214 1.00 98.50 99 ASP A O 1
ATOM 785 N N . THR A 1 100 ? 6.786 -8.450 -9.281 1.00 98.56 100 THR A N 1
ATOM 786 C CA . THR A 1 100 ? 7.541 -8.605 -10.515 1.00 98.56 100 THR A CA 1
ATOM 787 C C . THR A 1 100 ? 8.544 -7.484 -10.650 1.00 98.56 100 THR A C 1
ATOM 789 O O . THR A 1 100 ? 8.216 -6.312 -10.473 1.00 98.56 100 THR A O 1
ATOM 792 N N . LEU A 1 101 ? 9.725 -7.862 -11.121 1.00 98.81 101 LEU A N 1
ATOM 793 C CA . LEU A 1 101 ? 10.654 -6.928 -11.723 1.00 98.81 101 LEU A CA 1
ATOM 794 C C . LEU A 1 101 ? 10.094 -6.399 -13.050 1.00 98.81 101 LEU A C 1
ATOM 796 O O . LEU A 1 101 ? 9.330 -7.085 -13.750 1.00 98.81 101 LEU A O 1
ATOM 800 N N . VAL A 1 102 ? 10.494 -5.182 -13.389 1.00 98.69 102 VAL A N 1
ATOM 801 C CA . VAL A 1 102 ? 10.072 -4.422 -14.563 1.00 98.69 102 VAL A CA 1
ATOM 802 C C . VAL A 1 102 ? 11.324 -3.913 -15.260 1.00 98.69 102 VAL A C 1
ATOM 804 O O . VAL A 1 102 ? 12.215 -3.370 -14.620 1.00 98.69 102 VAL A O 1
ATOM 807 N N . SER A 1 103 ? 11.403 -4.094 -16.578 1.00 98.44 103 SER A N 1
ATOM 808 C CA . SER A 1 103 ? 12.501 -3.503 -17.342 1.00 98.44 103 SER A CA 1
ATOM 809 C C . SER A 1 103 ? 12.279 -1.992 -17.447 1.00 98.44 103 SER A C 1
ATOM 811 O O . SER A 1 103 ? 11.232 -1.578 -17.966 1.00 98.44 103 SER A O 1
ATOM 813 N N . PRO A 1 104 ? 13.243 -1.161 -17.012 1.00 97.75 104 PRO A N 1
ATOM 814 C CA . PRO A 1 104 ? 13.159 0.284 -17.161 1.00 97.75 104 PRO A CA 1
ATOM 815 C C . PRO A 1 104 ? 13.511 0.739 -18.587 1.00 97.75 104 PRO A C 1
ATOM 817 O O . PRO A 1 104 ? 13.520 1.939 -18.853 1.00 97.75 104 PRO A O 1
ATOM 820 N N . GLY A 1 105 ? 13.775 -0.182 -19.522 1.00 95.69 105 GLY A N 1
ATOM 821 C CA . GLY A 1 105 ? 14.228 0.130 -20.873 1.00 95.69 105 GLY A CA 1
ATOM 822 C C . GLY A 1 105 ? 15.680 0.601 -20.874 1.00 95.69 105 GLY A C 1
ATOM 823 O O . GLY A 1 105 ? 16.571 -0.146 -20.496 1.00 95.69 105 GLY A O 1
ATOM 824 N N . ASP A 1 106 ? 15.900 1.833 -21.319 1.00 94.44 106 ASP A N 1
ATOM 825 C CA . ASP A 1 106 ? 17.207 2.485 -21.445 1.00 94.44 106 ASP A CA 1
ATOM 826 C C . ASP A 1 106 ? 17.665 3.243 -20.186 1.00 94.44 106 ASP A C 1
ATOM 828 O O . ASP A 1 106 ? 18.749 3.816 -20.188 1.00 94.44 106 ASP A O 1
ATOM 832 N N . ALA A 1 107 ? 16.850 3.295 -19.127 1.00 96.94 107 ALA A N 1
ATOM 833 C CA . ALA A 1 107 ? 17.228 3.978 -17.892 1.00 96.94 107 ALA A CA 1
ATOM 834 C C . ALA A 1 107 ? 18.056 3.065 -16.978 1.00 96.94 107 ALA A C 1
ATOM 836 O O . ALA A 1 107 ? 17.630 1.956 -16.665 1.00 96.94 107 ALA A O 1
ATOM 837 N N . GLU A 1 108 ? 19.198 3.574 -16.520 1.00 96.75 108 GLU A N 1
ATOM 838 C CA . GLU A 1 108 ? 20.103 2.890 -15.592 1.00 96.75 108 GLU A CA 1
ATOM 839 C C . GLU A 1 108 ? 19.680 3.102 -14.133 1.00 96.75 108 GLU A C 1
ATOM 841 O O . GLU A 1 108 ? 19.159 4.163 -13.766 1.00 96.75 108 GLU A O 1
ATOM 846 N N . ILE A 1 109 ? 19.922 2.098 -13.289 1.00 98.56 109 ILE A N 1
ATOM 847 C CA . ILE A 1 109 ? 19.693 2.183 -11.843 1.00 98.56 109 ILE A CA 1
ATOM 848 C C . ILE A 1 109 ? 20.857 2.937 -11.185 1.00 98.56 109 ILE A C 1
ATOM 850 O O . ILE A 1 109 ? 22.007 2.491 -11.232 1.00 98.56 109 ILE A O 1
ATOM 854 N N . SER A 1 110 ? 20.555 4.051 -10.514 1.00 98.56 110 SER A N 1
ATOM 855 C CA . SER A 1 110 ? 21.550 4.856 -9.804 1.00 98.56 110 SER A CA 1
ATOM 856 C C . SER A 1 110 ? 22.204 4.066 -8.665 1.00 98.56 110 SER A C 1
ATOM 858 O O . SER A 1 110 ? 21.569 3.226 -8.024 1.00 98.56 110 SER A O 1
ATOM 860 N N . ASP A 1 111 ? 23.470 4.362 -8.357 1.00 98.25 111 ASP A N 1
ATOM 861 C CA . ASP A 1 111 ? 24.187 3.703 -7.253 1.00 98.25 111 ASP A CA 1
ATOM 862 C C . ASP A 1 111 ? 23.457 3.858 -5.915 1.00 98.25 111 ASP A C 1
ATOM 864 O O . ASP A 1 111 ? 23.436 2.940 -5.095 1.00 98.25 111 ASP A O 1
ATOM 868 N N . ARG A 1 112 ? 22.817 5.014 -5.703 1.00 97.94 112 ARG A N 1
ATOM 869 C CA . ARG A 1 112 ? 22.042 5.282 -4.492 1.00 97.94 112 ARG A CA 1
ATOM 870 C C . ARG A 1 112 ? 20.795 4.408 -4.427 1.00 97.94 112 ARG A C 1
ATOM 872 O O . ARG A 1 112 ? 20.540 3.844 -3.370 1.00 97.94 112 ARG A O 1
ATOM 879 N N . ALA A 1 113 ? 20.038 4.301 -5.517 1.00 97.94 113 ALA A N 1
ATOM 880 C CA . ALA A 1 113 ? 18.862 3.438 -5.567 1.00 97.94 113 ALA A CA 1
ATOM 881 C C . ALA A 1 113 ? 19.270 1.974 -5.345 1.00 97.94 113 ALA A C 1
ATOM 883 O O . ALA A 1 113 ? 18.797 1.332 -4.407 1.00 97.94 113 ALA A O 1
ATOM 884 N N . ARG A 1 114 ? 20.281 1.501 -6.085 1.00 98.19 114 ARG A N 1
ATOM 885 C CA . ARG A 1 114 ? 20.850 0.154 -5.933 1.00 98.19 114 ARG A CA 1
ATOM 886 C C . ARG A 1 114 ? 21.303 -0.137 -4.506 1.00 98.19 114 ARG A C 1
ATOM 888 O O . ARG A 1 114 ? 21.098 -1.245 -4.028 1.00 98.19 114 ARG A O 1
ATOM 895 N N . TRP A 1 115 ? 21.900 0.834 -3.818 1.00 98.06 115 TRP A N 1
ATOM 896 C CA . TRP A 1 115 ? 22.297 0.678 -2.418 1.00 98.06 115 TRP A CA 1
ATOM 897 C C . TRP A 1 115 ? 21.099 0.509 -1.471 1.00 98.06 115 TRP A C 1
ATOM 899 O O . TRP A 1 115 ? 21.211 -0.215 -0.486 1.00 98.06 115 TRP A O 1
ATOM 909 N N . VAL A 1 116 ? 19.960 1.146 -1.767 1.00 97.31 116 VAL A N 1
ATOM 910 C CA . VAL A 1 116 ? 18.732 1.050 -0.962 1.00 97.31 116 VAL A CA 1
ATOM 911 C C . VAL A 1 116 ? 18.034 -0.297 -1.158 1.00 97.31 116 VAL A C 1
ATOM 913 O O . VAL A 1 116 ? 17.755 -0.973 -0.171 1.00 97.31 116 VAL A O 1
ATOM 916 N N . HIS A 1 117 ? 17.765 -0.689 -2.405 1.00 97.44 117 HIS A N 1
ATOM 917 C CA . HIS A 1 117 ? 16.889 -1.832 -2.707 1.00 97.44 117 HIS A CA 1
ATOM 918 C C . HIS A 1 117 ? 17.630 -3.082 -3.219 1.00 97.44 117 HIS A C 1
ATOM 920 O O . HIS A 1 117 ? 17.063 -4.169 -3.273 1.00 97.44 117 HIS A O 1
ATOM 926 N N . GLY A 1 118 ? 18.906 -2.969 -3.605 1.00 98.38 118 GLY A N 1
ATOM 927 C CA . GLY A 1 118 ? 19.749 -4.107 -4.003 1.00 98.38 118 GLY A CA 1
ATOM 928 C C . GLY A 1 118 ? 19.487 -4.691 -5.399 1.00 98.38 118 GLY A C 1
ATOM 929 O O . GLY A 1 118 ? 20.033 -5.740 -5.728 1.00 98.38 118 GLY A O 1
ATOM 930 N N . ILE A 1 119 ? 18.679 -4.031 -6.231 1.00 98.56 119 ILE A N 1
ATOM 931 C CA . ILE A 1 119 ? 18.319 -4.500 -7.583 1.00 98.56 119 ILE A CA 1
ATOM 932 C C . ILE A 1 119 ? 19.332 -3.955 -8.581 1.00 98.56 119 ILE A C 1
ATOM 934 O O . ILE A 1 119 ? 19.598 -2.754 -8.597 1.00 98.56 119 ILE A O 1
ATOM 938 N N . THR A 1 120 ? 19.882 -4.830 -9.421 1.00 98.31 120 THR A N 1
ATOM 939 C CA . THR A 1 120 ? 20.869 -4.460 -10.442 1.00 98.31 120 THR A CA 1
ATOM 940 C C . THR A 1 120 ? 20.250 -4.366 -11.835 1.00 98.31 120 THR A C 1
ATOM 942 O O . THR A 1 120 ? 19.189 -4.940 -12.091 1.00 98.31 120 THR A O 1
ATOM 945 N N . ASP A 1 121 ? 20.918 -3.672 -12.762 1.00 98.38 121 ASP A N 1
ATOM 946 C CA . ASP A 1 121 ? 20.462 -3.565 -14.156 1.00 98.38 121 ASP A CA 1
ATOM 947 C C . ASP A 1 121 ? 20.339 -4.949 -14.807 1.00 98.38 121 ASP A C 1
ATOM 949 O O . ASP A 1 121 ? 19.388 -5.218 -15.541 1.00 98.38 121 ASP A O 1
ATOM 953 N N . GLU A 1 122 ? 21.240 -5.878 -14.472 1.00 98.12 122 GLU A N 1
ATOM 954 C CA . GLU A 1 122 ? 21.210 -7.252 -14.979 1.00 98.12 122 GLU A CA 1
ATOM 955 C C . GLU A 1 122 ? 19.956 -8.011 -14.527 1.00 98.12 122 GLU A C 1
ATOM 957 O O . GLU A 1 122 ? 19.429 -8.826 -15.284 1.00 98.12 122 GLU A O 1
ATOM 962 N N . MET A 1 123 ? 19.446 -7.739 -13.319 1.00 98.50 123 MET A N 1
ATOM 963 C CA . MET A 1 123 ? 18.226 -8.377 -12.809 1.00 98.50 123 MET A CA 1
ATOM 964 C C . MET A 1 123 ? 16.978 -7.958 -13.598 1.00 98.50 123 MET A C 1
ATOM 966 O O . MET A 1 123 ? 16.011 -8.727 -13.661 1.00 98.50 123 MET A O 1
ATOM 970 N N . VAL A 1 124 ? 16.991 -6.759 -14.191 1.00 98.44 124 VAL A N 1
ATOM 971 C CA . VAL A 1 124 ? 15.830 -6.148 -14.861 1.00 98.44 124 VAL A CA 1
ATOM 972 C C . VAL A 1 124 ? 15.937 -6.108 -16.388 1.00 98.44 124 VAL A C 1
ATOM 974 O O . VAL A 1 124 ? 14.926 -5.893 -17.059 1.00 98.44 124 VAL A O 1
ATOM 977 N N . ALA A 1 125 ? 17.121 -6.362 -16.951 1.00 97.25 125 ALA A N 1
ATOM 978 C CA . ALA A 1 125 ? 17.404 -6.233 -18.382 1.00 97.25 125 ALA A CA 1
ATOM 979 C C . ALA A 1 125 ? 16.487 -7.081 -19.285 1.00 97.25 125 ALA A C 1
ATOM 981 O O . ALA A 1 125 ? 16.046 -6.616 -20.335 1.00 97.25 125 ALA A O 1
ATOM 982 N N . ASP A 1 126 ? 16.160 -8.309 -18.875 1.00 97.00 126 ASP A N 1
ATOM 983 C CA . ASP A 1 126 ? 15.322 -9.257 -19.629 1.00 97.00 126 ASP A CA 1
ATOM 984 C C . ASP A 1 126 ? 13.836 -9.226 -19.215 1.00 97.00 126 ASP A C 1
ATOM 986 O O . ASP A 1 126 ? 13.024 -10.035 -19.682 1.00 97.00 126 ASP A O 1
ATOM 990 N N . LYS A 1 127 ? 13.461 -8.320 -18.305 1.00 98.56 127 LYS A N 1
ATOM 991 C CA . LYS A 1 127 ? 12.118 -8.276 -17.723 1.00 98.56 127 LYS A CA 1
ATOM 992 C C . LYS A 1 127 ? 11.131 -7.554 -18.631 1.00 98.56 127 LYS A C 1
ATOM 994 O O . LYS A 1 127 ? 11.465 -6.891 -19.609 1.00 98.56 127 LYS A O 1
ATOM 999 N N . ARG A 1 128 ? 9.844 -7.711 -18.320 1.00 98.31 128 ARG A N 1
ATOM 1000 C CA . ARG A 1 128 ? 8.775 -7.058 -19.084 1.00 98.31 128 ARG A CA 1
ATOM 1001 C C . ARG A 1 128 ? 8.812 -5.551 -18.819 1.00 98.31 128 ARG A C 1
ATOM 1003 O O . ARG A 1 128 ? 8.885 -5.175 -17.652 1.00 98.31 128 ARG A O 1
ATOM 1010 N N . PRO A 1 129 ? 8.681 -4.698 -19.844 1.00 98.25 129 PRO A N 1
ATOM 1011 C CA . PRO A 1 129 ? 8.565 -3.261 -19.631 1.00 98.25 129 PRO A CA 1
ATOM 1012 C C . PRO A 1 129 ? 7.191 -2.899 -19.046 1.00 98.25 129 PRO A C 1
ATOM 1014 O O . PRO A 1 129 ? 6.238 -3.698 -19.079 1.00 98.25 129 PRO A O 1
ATOM 1017 N N . PHE A 1 130 ? 7.084 -1.690 -18.496 1.00 98.50 130 PHE A N 1
ATOM 1018 C CA . PHE A 1 130 ? 5.939 -1.261 -17.690 1.00 98.50 130 PHE A CA 1
ATOM 1019 C C . PHE A 1 130 ? 4.584 -1.408 -18.410 1.00 98.50 130 PHE A C 1
ATOM 1021 O O . PHE A 1 130 ? 3.597 -1.899 -17.848 1.00 98.50 130 PHE A O 1
ATOM 1028 N N . GLU A 1 131 ? 4.506 -1.071 -19.699 1.00 98.19 131 GLU A N 1
ATOM 1029 C CA . GLU A 1 131 ? 3.265 -1.146 -20.473 1.00 98.19 131 GLU A CA 1
ATOM 1030 C C . GLU A 1 131 ? 2.728 -2.577 -20.609 1.00 98.19 131 GLU A C 1
ATOM 1032 O O . GLU A 1 131 ? 1.525 -2.779 -20.812 1.00 98.19 131 GLU A O 1
ATOM 1037 N N . LYS A 1 132 ? 3.601 -3.583 -20.469 1.00 98.50 132 LYS A N 1
ATOM 1038 C CA . LYS A 1 132 ? 3.223 -4.998 -20.506 1.00 98.50 132 LYS A CA 1
ATOM 1039 C C . LYS A 1 132 ? 2.710 -5.500 -19.161 1.00 98.50 132 LYS A C 1
ATOM 1041 O O . LYS A 1 132 ? 2.014 -6.519 -19.166 1.00 98.50 132 LYS A O 1
ATOM 1046 N N . ILE A 1 133 ? 3.032 -4.845 -18.045 1.00 98.44 133 ILE A N 1
ATOM 1047 C CA . 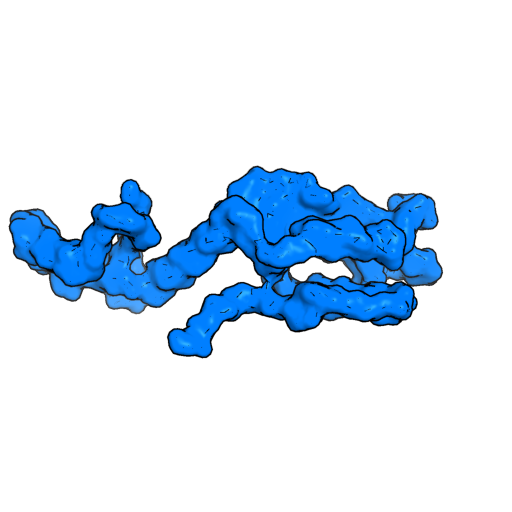ILE A 1 133 ? 2.546 -5.218 -16.704 1.00 98.44 133 ILE A CA 1
ATOM 1048 C C . ILE A 1 133 ? 1.330 -4.390 -16.271 1.00 98.44 133 ILE A C 1
ATOM 1050 O O . ILE A 1 133 ? 0.500 -4.877 -15.497 1.00 98.44 133 ILE A O 1
ATOM 1054 N N . LEU A 1 134 ? 1.132 -3.209 -16.865 1.00 98.56 134 LEU A N 1
ATOM 1055 C CA . LEU A 1 134 ? 0.025 -2.297 -16.565 1.00 98.56 134 LEU A CA 1
ATOM 1056 C C . LEU A 1 134 ? -1.380 -2.940 -16.623 1.00 98.56 134 LEU A C 1
ATOM 1058 O O . LEU A 1 134 ? -2.196 -2.646 -15.745 1.00 98.56 134 LEU A O 1
ATOM 1062 N N . PRO A 1 135 ? -1.717 -3.843 -17.573 1.00 98.50 135 PRO A N 1
ATOM 1063 C CA . PRO A 1 135 ? -3.017 -4.520 -17.556 1.00 98.50 135 PRO A CA 1
ATOM 1064 C C . PRO A 1 135 ? -3.251 -5.355 -16.290 1.00 98.50 135 PRO A C 1
ATOM 1066 O O . PRO A 1 135 ? -4.370 -5.387 -15.771 1.00 98.50 135 PRO A O 1
ATOM 1069 N N . ARG A 1 136 ? -2.202 -6.009 -15.769 1.00 98.44 136 ARG A N 1
ATOM 1070 C CA . ARG A 1 136 ? -2.281 -6.774 -14.519 1.00 98.44 136 ARG A CA 1
ATOM 1071 C C . ARG A 1 136 ? -2.408 -5.836 -13.329 1.00 98.44 136 ARG A C 1
ATOM 1073 O O . ARG A 1 136 ? -3.304 -6.067 -12.522 1.00 98.44 136 ARG A O 1
ATOM 1080 N N . LEU A 1 137 ? -1.596 -4.778 -13.272 1.00 98.44 137 LEU A N 1
ATOM 1081 C CA . LEU A 1 137 ? -1.671 -3.763 -12.218 1.00 98.44 137 LEU A CA 1
ATOM 1082 C C . LEU A 1 137 ? -3.096 -3.211 -12.098 1.00 98.44 137 LEU A C 1
ATOM 1084 O O . LEU A 1 137 ? -3.708 -3.287 -11.037 1.00 98.44 137 LEU A O 1
ATOM 1088 N N . ARG A 1 138 ? -3.686 -2.778 -13.219 1.00 97.94 138 ARG A N 1
ATOM 1089 C CA . ARG A 1 138 ? -5.080 -2.315 -13.258 1.00 97.94 138 ARG A CA 1
ATOM 1090 C C . ARG A 1 138 ? -6.066 -3.372 -12.772 1.00 97.94 138 ARG A C 1
ATOM 1092 O O . ARG A 1 138 ? -7.001 -3.040 -12.054 1.00 97.94 138 ARG A O 1
ATOM 1099 N N . LYS A 1 139 ? -5.894 -4.639 -13.160 1.00 98.12 139 LYS A N 1
ATOM 1100 C CA . LYS A 1 139 ? -6.787 -5.727 -12.732 1.00 98.12 139 LYS A CA 1
ATOM 1101 C C . LYS A 1 139 ? -6.746 -5.931 -11.215 1.00 98.12 139 LYS A C 1
ATOM 1103 O O . LYS A 1 139 ? -7.800 -6.130 -10.611 1.00 98.12 139 LYS A O 1
ATOM 1108 N N . VAL A 1 140 ? -5.558 -5.904 -10.609 1.00 98.06 140 VAL A N 1
ATOM 1109 C CA . VAL A 1 140 ? -5.400 -6.162 -9.168 1.00 98.06 140 VAL A CA 1
ATOM 1110 C C . VAL A 1 140 ? -5.786 -4.959 -8.305 1.00 98.06 140 VAL A C 1
ATOM 1112 O O . VAL A 1 140 ? -6.237 -5.157 -7.184 1.00 98.06 140 VAL A O 1
ATOM 1115 N N . THR A 1 141 ? -5.740 -3.734 -8.833 1.00 97.31 141 THR A N 1
ATOM 1116 C CA . THR A 1 141 ? -6.152 -2.517 -8.102 1.00 97.31 141 THR A CA 1
ATOM 1117 C C . THR A 1 141 ? -7.601 -2.088 -8.360 1.00 97.31 141 THR A C 1
ATOM 1119 O O . THR A 1 141 ? -8.145 -1.287 -7.607 1.00 97.31 141 THR A O 1
ATOM 1122 N N . LYS A 1 142 ? -8.270 -2.601 -9.404 1.00 96.31 142 LYS A N 1
ATOM 1123 C CA . LYS A 1 142 ? -9.627 -2.158 -9.775 1.00 96.31 142 LYS A CA 1
ATOM 1124 C C . LYS A 1 142 ? -10.627 -2.333 -8.629 1.00 96.31 142 LYS A C 1
ATOM 1126 O O . LYS A 1 142 ? -10.817 -3.444 -8.140 1.00 96.31 142 LYS A O 1
ATOM 1131 N N . GLY A 1 143 ? -11.320 -1.243 -8.289 1.00 94.75 143 GLY A N 1
ATOM 1132 C CA . GLY A 1 143 ? -12.365 -1.220 -7.260 1.00 94.75 143 GLY A CA 1
ATOM 1133 C C . GLY A 1 143 ? -11.840 -1.301 -5.824 1.00 94.75 143 GLY A C 1
ATOM 1134 O O . GLY A 1 143 ? -12.637 -1.512 -4.915 1.00 94.75 143 GLY A O 1
ATOM 1135 N N . ARG A 1 144 ? -10.524 -1.157 -5.626 1.00 95.25 144 ARG A N 1
ATOM 1136 C CA . ARG A 1 144 ? -9.859 -1.227 -4.323 1.00 95.25 144 ARG A CA 1
ATOM 1137 C C . ARG A 1 144 ? -9.164 0.097 -4.021 1.00 95.25 144 ARG A C 1
ATOM 1139 O O . ARG A 1 144 ? -8.685 0.764 -4.937 1.00 95.25 144 ARG A O 1
ATOM 1146 N N . ILE A 1 145 ? -9.084 0.450 -2.744 1.00 94.75 145 ILE A N 1
ATOM 1147 C CA . ILE A 1 145 ? -8.214 1.530 -2.267 1.00 94.75 145 ILE A CA 1
ATOM 1148 C C . ILE A 1 145 ? -6.768 1.043 -2.381 1.00 94.75 145 ILE A C 1
ATOM 1150 O O . ILE A 1 145 ? -6.463 -0.080 -1.981 1.00 94.75 145 ILE A O 1
ATOM 1154 N N . VAL A 1 146 ? -5.885 1.861 -2.948 1.00 95.44 146 VAL A N 1
ATOM 1155 C CA . VAL A 1 146 ? -4.456 1.547 -3.020 1.00 95.44 146 VAL A CA 1
ATOM 1156 C C . VAL A 1 146 ? -3.759 2.253 -1.862 1.00 95.44 146 VAL A C 1
ATOM 1158 O O . VAL A 1 146 ? -3.748 3.481 -1.789 1.00 95.44 146 VAL A O 1
ATOM 1161 N N . CYS A 1 147 ? -3.217 1.468 -0.942 1.00 95.19 147 CYS A N 1
ATOM 1162 C CA . CYS A 1 147 ? -2.452 1.927 0.208 1.00 95.19 147 CYS A CA 1
ATOM 1163 C C . CYS A 1 147 ? -0.958 1.764 -0.080 1.00 95.19 147 CYS A C 1
ATOM 1165 O O . CYS A 1 147 ? -0.554 0.777 -0.684 1.00 95.19 147 CYS A O 1
ATOM 1167 N N . ALA A 1 148 ? -0.148 2.706 0.380 1.00 95.00 148 ALA A N 1
ATOM 1168 C CA . ALA A 1 148 ? 1.307 2.667 0.292 1.00 95.00 148 ALA A CA 1
ATOM 1169 C C . ALA A 1 148 ? 1.880 3.513 1.437 1.00 95.00 148 ALA A C 1
ATOM 1171 O O . ALA A 1 148 ? 1.175 4.377 1.967 1.00 95.00 148 ALA A O 1
ATOM 1172 N N . TYR A 1 149 ? 3.128 3.260 1.838 1.00 90.12 149 TYR A N 1
ATOM 1173 C CA . TYR A 1 149 ? 3.743 3.965 2.970 1.00 90.12 149 TYR A CA 1
ATOM 1174 C C . TYR A 1 149 ? 3.909 5.464 2.685 1.00 90.12 149 TYR A C 1
ATOM 1176 O O . TYR A 1 149 ? 3.545 6.301 3.508 1.00 90.12 149 TYR A O 1
ATOM 1184 N N . ASN A 1 150 ? 4.38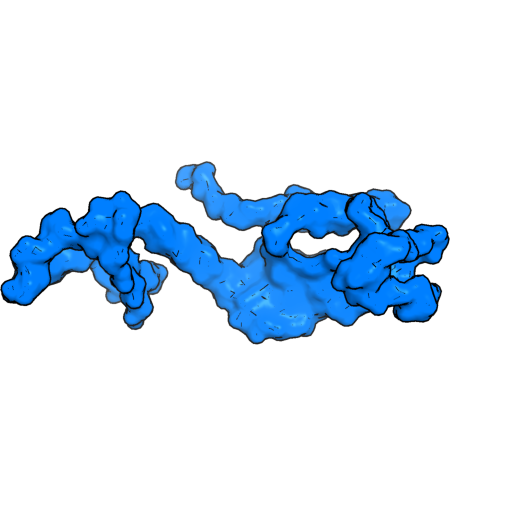4 5.799 1.485 1.00 92.44 150 ASN A N 1
ATOM 1185 C CA . ASN A 1 150 ? 4.440 7.163 0.977 1.00 92.44 150 ASN A CA 1
ATOM 1186 C C . ASN A 1 150 ? 3.623 7.249 -0.315 1.00 92.44 150 ASN A C 1
ATOM 1188 O O . ASN A 1 150 ? 4.171 7.360 -1.405 1.00 92.44 150 ASN A O 1
ATOM 1192 N N . ALA A 1 151 ? 2.296 7.173 -0.187 1.00 92.25 151 ALA A N 1
ATOM 1193 C CA . ALA A 1 151 ? 1.404 7.001 -1.333 1.00 92.25 151 ALA A CA 1
ATOM 1194 C C . ALA A 1 151 ? 1.590 8.027 -2.459 1.00 92.25 151 ALA A C 1
ATOM 1196 O O . ALA A 1 151 ? 1.397 7.674 -3.619 1.00 92.25 151 ALA A O 1
ATOM 1197 N N . GLU A 1 152 ? 1.997 9.264 -2.158 1.00 93.19 152 GLU A N 1
ATOM 1198 C CA . GLU A 1 152 ? 2.261 10.260 -3.203 1.00 93.19 152 GLU A CA 1
ATOM 1199 C C . GLU A 1 152 ? 3.503 9.922 -4.043 1.00 93.19 152 GLU A C 1
ATOM 1201 O O . GLU A 1 152 ? 3.521 10.184 -5.248 1.00 93.19 152 GLU A O 1
ATOM 1206 N N . PHE A 1 153 ? 4.522 9.302 -3.442 1.00 95.44 153 PHE A N 1
ATOM 1207 C CA . PHE A 1 153 ? 5.707 8.838 -4.160 1.00 95.44 153 PHE A CA 1
ATOM 1208 C C . PHE A 1 153 ? 5.341 7.750 -5.173 1.00 95.44 153 PHE A C 1
ATOM 1210 O O . PHE A 1 153 ? 5.527 7.952 -6.376 1.00 95.44 153 PHE A O 1
ATOM 1217 N N . ASP A 1 154 ? 4.738 6.649 -4.713 1.00 97.19 154 ASP A N 1
ATOM 1218 C CA . ASP A 1 154 ? 4.338 5.539 -5.585 1.00 97.19 154 ASP A CA 1
ATOM 1219 C C . ASP A 1 154 ? 3.337 5.999 -6.652 1.00 97.19 154 ASP A C 1
ATOM 1221 O O . ASP A 1 154 ? 3.417 5.602 -7.818 1.00 97.19 154 ASP A O 1
ATOM 1225 N N . ARG A 1 155 ? 2.423 6.909 -6.288 1.00 95.56 155 ARG A N 1
ATOM 1226 C CA . ARG A 1 155 ? 1.507 7.569 -7.226 1.00 95.56 155 ARG A CA 1
ATOM 1227 C C . ARG A 1 155 ? 2.250 8.298 -8.323 1.00 95.56 155 ARG A C 1
ATOM 1229 O O . ARG A 1 155 ? 1.957 8.079 -9.500 1.00 95.56 155 ARG A O 1
ATOM 1236 N N . THR A 1 156 ? 3.195 9.149 -7.954 1.00 96.25 156 THR A N 1
ATOM 1237 C CA . THR A 1 156 ? 3.972 9.943 -8.908 1.00 96.25 156 THR A CA 1
ATOM 1238 C C . THR A 1 156 ? 4.733 9.042 -9.878 1.00 96.25 156 THR A C 1
ATOM 1240 O O . THR A 1 156 ? 4.667 9.249 -11.092 1.00 96.25 156 THR A O 1
ATOM 1243 N N . VAL A 1 157 ? 5.390 8.002 -9.364 1.00 97.38 157 VAL A N 1
ATOM 1244 C CA . VAL A 1 157 ? 6.165 7.042 -10.162 1.00 97.38 157 VAL A CA 1
ATOM 1245 C C . VAL A 1 157 ? 5.263 6.269 -11.129 1.00 97.38 157 VAL A C 1
ATOM 1247 O O . VAL A 1 157 ? 5.505 6.275 -12.341 1.00 97.38 157 VAL A O 1
ATOM 1250 N N . VAL A 1 158 ? 4.176 5.669 -10.629 1.00 97.69 158 VAL A N 1
ATOM 1251 C CA . VAL A 1 158 ? 3.239 4.873 -11.440 1.00 97.69 158 VAL A CA 1
ATOM 1252 C C . VAL A 1 158 ? 2.590 5.722 -12.533 1.00 97.69 158 VAL A C 1
ATOM 1254 O O . VAL A 1 158 ? 2.487 5.275 -13.679 1.00 97.69 158 VAL A O 1
ATOM 1257 N N . LEU A 1 159 ? 2.164 6.950 -12.224 1.00 97.50 159 LEU A N 1
ATOM 1258 C CA . LEU A 1 159 ? 1.592 7.855 -13.227 1.00 97.50 159 LEU A CA 1
ATOM 1259 C C . LEU A 1 159 ? 2.639 8.301 -14.253 1.00 97.50 159 LEU A C 1
ATOM 1261 O O . LEU A 1 159 ? 2.330 8.361 -15.447 1.00 97.50 159 LEU A O 1
ATOM 1265 N N . GLY A 1 160 ? 3.877 8.536 -13.815 1.00 97.81 160 GLY A 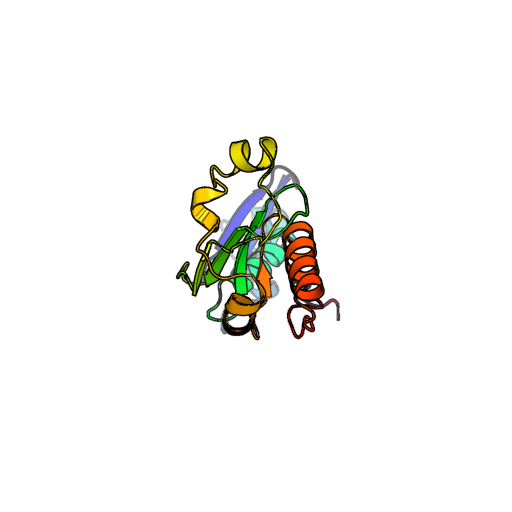N 1
ATOM 1266 C CA . GLY A 1 160 ? 5.008 8.820 -14.694 1.00 97.81 160 GLY A CA 1
ATOM 1267 C C . GLY A 1 160 ? 5.257 7.698 -15.702 1.00 97.81 160 GLY A C 1
ATOM 1268 O O . GLY A 1 160 ? 5.372 7.962 -16.901 1.00 97.81 160 GLY A O 1
ATOM 1269 N N . ASP A 1 161 ? 5.268 6.439 -15.260 1.00 98.19 161 ASP A N 1
ATOM 1270 C CA . ASP A 1 161 ? 5.450 5.291 -16.156 1.00 98.19 161 ASP A CA 1
ATOM 1271 C C . ASP A 1 161 ? 4.255 5.047 -17.081 1.00 98.19 161 ASP A C 1
ATOM 1273 O O . ASP A 1 161 ? 4.434 4.714 -18.256 1.00 98.19 161 ASP A O 1
ATOM 1277 N N . ILE A 1 162 ? 3.027 5.279 -16.606 1.00 98.12 162 ILE A N 1
ATOM 1278 C CA . ILE A 1 162 ? 1.825 5.250 -17.452 1.00 98.12 162 ILE A CA 1
ATOM 1279 C C . ILE A 1 162 ? 1.929 6.285 -18.579 1.00 98.12 162 ILE A C 1
ATOM 1281 O O . ILE A 1 162 ? 1.611 5.964 -19.732 1.00 98.12 162 ILE A O 1
ATOM 1285 N N . ALA A 1 163 ? 2.376 7.501 -18.256 1.00 97.81 163 ALA A N 1
ATOM 1286 C CA . ALA A 1 163 ? 2.562 8.575 -19.224 1.00 97.81 163 ALA A CA 1
ATOM 1287 C C . ALA A 1 163 ? 3.673 8.238 -20.231 1.00 97.81 163 ALA A C 1
ATOM 1289 O O . ALA A 1 163 ? 3.440 8.332 -21.438 1.00 97.81 163 ALA A O 1
ATOM 1290 N N . ARG A 1 164 ? 4.833 7.752 -19.762 1.00 97.12 164 ARG A N 1
ATOM 1291 C CA . ARG A 1 164 ? 5.941 7.278 -20.619 1.00 97.12 164 ARG A CA 1
ATOM 1292 C C . ARG A 1 164 ? 5.506 6.159 -21.571 1.00 97.12 164 ARG A C 1
ATOM 1294 O O . ARG A 1 164 ? 5.901 6.148 -22.731 1.00 97.12 164 ARG A O 1
ATOM 1301 N N . ALA A 1 165 ? 4.628 5.266 -21.116 1.00 97.12 165 ALA A N 1
ATOM 1302 C CA . ALA A 1 165 ? 4.038 4.199 -21.925 1.00 97.12 165 ALA A CA 1
ATOM 1303 C C . ALA A 1 165 ? 2.964 4.673 -22.934 1.00 97.12 165 ALA A C 1
ATOM 1305 O O . ALA A 1 165 ? 2.380 3.847 -23.651 1.00 97.12 165 ALA A O 1
ATOM 1306 N N . GLY A 1 166 ? 2.629 5.969 -22.958 1.00 97.75 166 GLY A N 1
ATOM 1307 C CA . GLY A 1 166 ? 1.572 6.526 -23.804 1.00 97.75 166 GLY A CA 1
ATOM 1308 C C . GLY A 1 166 ? 0.182 5.970 -23.473 1.00 97.75 166 GLY A C 1
ATOM 1309 O O . GLY A 1 166 ? -0.642 5.760 -24.370 1.00 97.75 166 GLY A O 1
ATOM 1310 N N . LYS A 1 167 ? -0.080 5.639 -22.200 1.00 97.69 167 LYS A N 1
ATOM 1311 C CA . LYS A 1 167 ? -1.360 5.079 -21.734 1.00 97.69 167 LYS A CA 1
ATOM 1312 C C . LYS A 1 167 ? -2.112 6.091 -20.870 1.00 97.69 167 LYS A C 1
ATOM 1314 O O . LYS A 1 167 ? -1.544 7.019 -20.320 1.00 97.69 167 LYS A O 1
ATOM 1319 N N . LYS A 1 168 ? -3.427 5.893 -20.733 1.00 96.50 168 LYS A N 1
ATOM 1320 C CA . LYS A 1 168 ? -4.265 6.665 -19.800 1.00 96.50 168 LYS A CA 1
ATOM 1321 C C . LYS A 1 168 ? -4.218 6.050 -18.395 1.00 96.50 168 LYS A C 1
ATOM 1323 O O . LYS A 1 168 ? -4.225 4.824 -18.306 1.00 96.50 168 LYS A O 1
ATOM 1328 N N . PRO A 1 169 ? -4.264 6.826 -17.308 1.00 94.25 169 PRO A N 1
ATOM 1329 C CA . PRO A 1 169 ? -4.213 6.274 -15.951 1.00 94.25 169 PRO A CA 1
ATOM 1330 C C . PRO A 1 169 ? -5.443 5.440 -15.560 1.00 94.25 169 PRO A C 1
ATOM 1332 O O . PRO A 1 169 ? -5.301 4.431 -14.869 1.00 94.25 169 PRO A O 1
ATOM 1335 N N . MET A 1 170 ? -6.629 5.745 -16.101 1.00 95.25 170 MET A N 1
ATOM 1336 C CA . MET A 1 170 ? -7.894 5.102 -15.697 1.00 95.25 170 MET A CA 1
ATOM 1337 C C . MET A 1 170 ? -8.117 5.252 -14.183 1.00 95.25 170 MET A C 1
ATOM 1339 O O . MET A 1 170 ? -7.835 6.313 -13.657 1.00 95.25 170 MET A O 1
ATOM 1343 N N . HIS A 1 171 ? -8.582 4.218 -13.469 1.00 93.94 171 HIS A N 1
ATOM 1344 C CA . HIS A 1 171 ? -8.848 4.285 -12.023 1.00 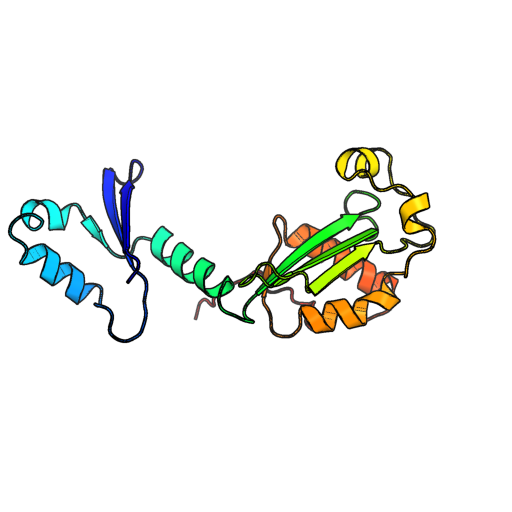93.94 171 HIS A CA 1
ATOM 1345 C C . HIS A 1 171 ? -7.595 4.447 -11.150 1.00 93.94 171 HIS A C 1
ATOM 1347 O O . HIS A 1 171 ? -7.728 4.532 -9.937 1.00 93.94 171 HIS A O 1
ATOM 1353 N N . LEU A 1 172 ? -6.396 4.457 -11.742 1.00 93.31 172 LEU A N 1
ATOM 1354 C CA . LEU A 1 172 ? -5.168 4.832 -11.038 1.00 93.31 172 LEU A CA 1
ATOM 1355 C C . LEU A 1 172 ? -5.048 6.363 -10.880 1.00 93.31 172 LEU A C 1
ATOM 1357 O O . LEU A 1 172 ? -4.187 6.825 -10.140 1.00 93.31 172 LEU A O 1
ATOM 1361 N N . GLU A 1 173 ? -5.919 7.149 -11.534 1.00 88.38 173 GLU A N 1
ATOM 1362 C CA . GLU A 1 173 ? -6.084 8.585 -11.295 1.00 88.38 173 GLU A CA 1
ATOM 1363 C C . GLU A 1 173 ? -7.578 8.998 -11.276 1.00 88.38 173 GLU A C 1
ATOM 1365 O O . GLU A 1 173 ? -8.295 8.740 -12.244 1.00 88.38 173 GLU A O 1
ATOM 1370 N N . PRO A 1 174 ? -8.069 9.665 -10.214 1.00 73.75 174 PRO A N 1
ATOM 1371 C CA . PRO A 1 174 ? -7.341 10.017 -9.000 1.00 73.75 174 PRO A CA 1
ATOM 1372 C C . PRO A 1 174 ? -7.024 8.768 -8.174 1.00 73.75 174 PRO A C 1
ATOM 1374 O O . PRO A 1 174 ? -7.873 7.909 -7.955 1.00 73.75 174 PRO A O 1
ATOM 1377 N N . TRP A 1 175 ? -5.787 8.683 -7.692 1.00 69.62 175 TRP A N 1
ATOM 1378 C CA . TRP A 1 175 ? -5.448 7.759 -6.621 1.00 69.62 175 TRP A CA 1
ATOM 1379 C C . TRP A 1 175 ? -6.088 8.337 -5.366 1.00 69.62 175 TRP A C 1
ATOM 1381 O O . TRP A 1 175 ? -5.558 9.278 -4.790 1.00 69.62 175 TRP A O 1
ATOM 1391 N N . SER A 1 176 ? -7.280 7.866 -5.001 1.00 58.28 176 SER A N 1
ATOM 1392 C CA . SER A 1 176 ? -7.951 8.333 -3.790 1.00 58.28 176 SER A CA 1
ATOM 1393 C C . SER A 1 176 ? -7.124 7.890 -2.581 1.00 58.28 176 SER A C 1
ATOM 1395 O O . SER A 1 176 ? -7.047 6.682 -2.331 1.00 58.28 176 SER A O 1
ATOM 1397 N N . PRO A 1 177 ? -6.507 8.815 -1.827 1.00 50.78 177 PRO A N 1
ATOM 1398 C CA . PRO A 1 177 ? -5.742 8.467 -0.646 1.00 50.78 177 PRO A CA 1
ATOM 1399 C C . PRO A 1 177 ? -6.732 8.243 0.489 1.00 50.78 177 PRO A C 1
ATOM 1401 O O . PRO A 1 177 ? -6.881 9.102 1.338 1.00 50.78 177 PRO A O 1
ATOM 1404 N N . GLY A 1 178 ? -7.513 7.160 0.439 1.00 46.66 178 GLY A N 1
ATOM 1405 C CA . GLY A 1 178 ? -8.342 6.719 1.564 1.00 46.66 178 GLY A CA 1
ATOM 1406 C C . GLY A 1 178 ? -9.173 7.801 2.266 1.00 46.66 178 GLY A C 1
ATOM 1407 O O . GLY A 1 178 ? -9.439 7.640 3.448 1.00 46.66 178 GLY A O 1
ATOM 1408 N N . ALA A 1 179 ? -9.581 8.880 1.585 1.00 36.97 179 ALA A N 1
ATOM 1409 C CA . ALA A 1 179 ? -10.490 9.854 2.162 1.00 36.97 179 ALA A CA 1
ATOM 1410 C C . ALA A 1 179 ? -11.860 9.178 2.238 1.00 36.97 179 ALA A C 1
ATOM 1412 O O . ALA A 1 179 ? -12.622 9.156 1.267 1.00 36.97 179 ALA A O 1
ATOM 1413 N N . ALA A 1 180 ? -12.135 8.559 3.386 1.00 39.69 180 ALA A N 1
ATOM 1414 C CA . ALA A 1 180 ? -13.494 8.431 3.866 1.00 39.69 180 ALA A CA 1
ATOM 1415 C C . ALA A 1 180 ? -14.107 9.837 3.806 1.00 39.69 180 ALA A C 1
ATOM 1417 O O . ALA A 1 180 ? -13.494 10.822 4.216 1.00 39.69 180 ALA A O 1
ATOM 1418 N N . GLY A 1 181 ? -15.240 9.939 3.118 1.00 31.45 181 GLY A N 1
ATOM 1419 C CA . GLY A 1 181 ? -15.820 11.214 2.745 1.00 31.45 181 GLY A CA 1
ATOM 1420 C C . GLY A 1 181 ? -16.144 12.075 3.957 1.00 31.45 181 GLY A C 1
ATOM 1421 O O . GLY A 1 181 ? -16.832 11.640 4.871 1.00 31.45 181 GLY A O 1
ATOM 1422 N N . THR A 1 182 ? -15.730 13.335 3.897 1.00 31.38 182 THR A N 1
ATOM 1423 C CA . THR A 1 182 ? -16.514 14.419 4.476 1.00 31.38 182 THR A CA 1
ATOM 1424 C C . THR A 1 182 ? -17.764 14.593 3.610 1.00 31.38 182 THR A C 1
ATOM 1426 O O . THR A 1 182 ? -17.683 15.158 2.514 1.00 31.38 182 THR A O 1
ATOM 1429 N N . ALA A 1 183 ? -18.894 14.071 4.076 1.00 30.44 183 ALA A N 1
ATOM 1430 C CA . ALA A 1 183 ? -20.232 14.500 3.684 1.00 30.44 183 ALA A CA 1
ATOM 1431 C C . ALA A 1 183 ? -21.153 14.378 4.898 1.00 30.44 183 ALA A C 1
ATOM 1433 O O . ALA A 1 183 ? -21.112 13.306 5.542 1.00 30.44 183 ALA A O 1
#

pLDDT: mean 91.82, std 12.3, range [30.44, 98.81]

Secondary structure (DSSP, 8-state):
--EEEEE-TTTSSEEEEE---TTPPPHHHHHHHHHH-TTTTTTGGGEEES-HHHHHHHHHHHHTSTTTEEEEEEEESSTT--EEEEEEEETTT--EEEEEE-B-TTPPPPHHHHHHH---HHHHTTSPBHHHHHHHHHHHHTTSEEE-TTHHHHHHHHHHHHHHTT---GGGSS---------